Protein 2FVO (pdb70)

InterPro domains:
  IPR000352 Peptide chain release factor class I [PF00472] (188-297)
  IPR000352 Peptide chain release factor class I [PS00745] (204-220)
  IPR004373 Peptide chain release factor 1 [MF_00093] (1-333)
  IPR004373 Peptide chain release factor 1 [TIGR00019] (2-332)
  IPR005139 Peptide chain release factor [PF03462] (2-180)
  IPR005139 Peptide chain release factor [SM00937] (50-155)
  IPR045853 Peptide chain release factor class I superfamily [SSF75620] (1-333)
  IPR050057 Prokaryotic/Mitochondrial Release Factor [PTHR43804] (4-325)

Sequence (314 aa):
MKEKKKEIEKLLARPDLTPEQMKNYGMEYAKIEEIENITNRIKETQEFIELLREEGENELEIEKYEKELDQLYQELLFLLSPEASDKAIVEIRPGTGGEEAALFARDLFRMYTRYAERKGWNLEVAEIHETDLGGIREVVFFVKGKNAYGILKYESGVHRVQRVPVTESGGRIHTSTATVAVLPEIEEKDIEIRPEDLKIETFRASGESAVRITHLPTGIVVSCQNERSQYQNKQTALRILRARLYQLQKEQKEREISQRSEKIRTYNFPQNRVTDHRINYTSYRLQEILDGDLDEIISKLIEHDIENNLEEVL

Secondary structure (P-SEA, 3-state):
ccaaaaaaaaaaacccccaaaaaaaaaaaaaaaaaaaaaaaaaaaaaaaaaaaccccccccaaaaaaaaaaaaaaaaaaccccccccbbbbbbbcccaaaaaaaaaaaaaaaaaaaaaabbbbbbccccccccccccbbbbbbbcccccccccccccbbbbbccccccccccccccbbbbbbbccccccccccccccbbbbbbcccccbbbbbbbcccbbbbbbbccccaaaaaaaaaaaaaaaaaaaaaaaacccccccccccccccccccccccccccccccaaaaaaaccaaaaaaaaaaaaacccccccc

Nearest PDB structures (foldseek):
  1rq0-assembly1_C  TM=5.840E-01  e=2.359E-50  Thermotoga maritima
  9d7s-assembly2_2w  TM=7.345E-01  e=3.381E-27  Thermus thermophilus HB8
  4v63-assembly1_AX  TM=6.227E-01  e=6.720E-28  Thermus thermophilus HB27
  1zbt-assembly1_A  TM=5.630E-01  e=3.922E-28  Streptococcus mutans
  6ost-assembly1_7  TM=6.352E-01  e=2.527E-21  Escherichia coli

Radius of gyration: 28.38 Å; Cα contacts (8 Å, |Δi|>4): 479; chains: 1; bounding box: 94×44×70 Å

B-factor: mean 44.67, std 34.52, range [8.42, 192.23]

Organism: Thermotoga maritima (strain ATCC 43589 / DSM 3109 / JCM 10099 / NBRC 100826 / MSB8) (NCBI:txid243274)

Structure (mmCIF, N/CA/C/O backbone):
data_2FVO
#
_entry.id   2FVO
#
loop_
_atom_site.group_PDB
_atom_site.id
_atom_site.type_symbol
_atom_site.label_atom_id
_atom_site.label_alt_id
_atom_site.label_comp_id
_atom_site.label_asym_id
_atom_site.label_entity_id
_atom_site.label_seq_id
_atom_site.pdbx_PDB_ins_code
_atom_site.Cartn_x
_atom_site.Cartn_y
_atom_site.Cartn_z
_atom_site.occupancy
_atom_site.B_iso_or_equiv
_atom_site.auth_seq_id
_atom_site.auth_comp_id
_atom_site.auth_asym_id
_atom_site.auth_atom_id
_atom_site.pdbx_PDB_model_num
ATOM 1 C CA . MET A 1 1 ? -53.169 29.717 -54.288 1.00 109.82 1 MET A CA 1
ATOM 2 C CA . LYS A 1 2 ? -54.386 33.158 -55.504 1.00 138.42 2 LYS A CA 1
ATOM 3 C CA . GLU A 1 3 ? -51.697 33.352 -58.193 1.00 50.31 3 GLU A CA 1
ATOM 4 C CA . LYS A 1 4 ? -49.053 33.960 -55.302 1.00 76.57 4 LYS A CA 1
ATOM 5 C CA . LYS A 1 5 ? -48.345 30.496 -53.566 1.00 68.84 5 LYS A CA 1
ATOM 6 C CA . LYS A 1 6 ? -48.303 29.210 -57.240 1.00 44.64 6 LYS A CA 1
ATOM 7 C CA . GLU A 1 7 ? -45.559 31.923 -58.211 1.00 71.82 7 GLU A CA 1
ATOM 8 C CA . ILE A 1 8 ? -43.050 30.364 -55.620 1.00 44.52 8 ILE A CA 1
ATOM 9 C CA .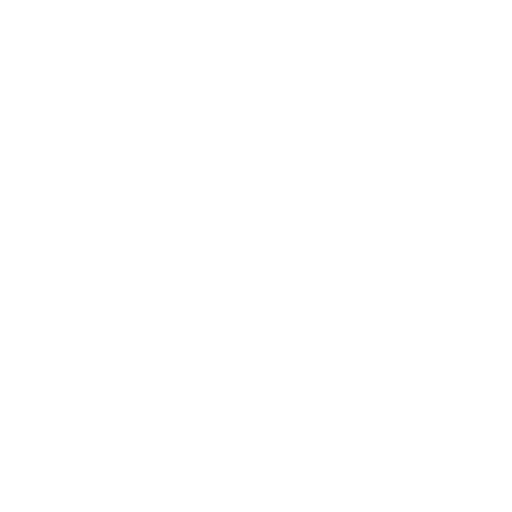 GLU A 1 9 ? -43.768 26.751 -57.016 1.00 35.86 9 GLU A CA 1
ATOM 10 C CA . LYS A 1 10 ? -42.885 27.975 -60.663 1.00 66.65 10 LYS A CA 1
ATOM 11 C CA . LEU A 1 11 ? -39.451 29.524 -59.608 1.00 47.90 11 LEU A CA 1
ATOM 12 C CA . LEU A 1 12 ? -38.541 26.430 -57.394 1.00 51.10 12 LEU A CA 1
ATOM 13 C CA . ALA A 1 13 ? -39.434 24.034 -60.376 1.00 38.36 13 ALA A CA 1
ATOM 14 C CA . ARG A 1 14 ? -36.995 26.111 -62.640 1.00 52.34 14 ARG A CA 1
ATOM 15 C CA . PRO A 1 15 ? -33.703 24.167 -63.844 1.00 130.57 15 PRO A CA 1
ATOM 16 C CA . ASP A 1 16 ? -32.256 22.905 -60.401 1.00 92.90 16 ASP A CA 1
ATOM 17 C CA . LEU A 1 17 ? -33.671 21.632 -57.040 1.00 93.78 17 LEU A CA 1
ATOM 18 C CA . THR A 1 18 ? -33.164 18.217 -55.071 1.00 60.08 18 THR A CA 1
ATOM 19 C CA . PRO A 1 19 ? -35.064 14.784 -55.902 1.00 104.78 19 PRO A CA 1
ATOM 20 C CA . GLU A 1 20 ? -37.000 14.851 -52.501 1.00 52.31 20 GLU A CA 1
ATOM 21 C CA . GLN A 1 21 ? -37.988 18.581 -53.192 1.00 49.26 21 GLN A CA 1
ATOM 22 C CA . MET A 1 22 ? -39.012 17.785 -56.929 1.00 81.18 22 MET A CA 1
ATOM 23 C CA . LYS A 1 23 ? -41.905 15.400 -55.858 1.00 56.22 23 LYS A CA 1
ATOM 24 C CA . ASN A 1 24 ? -42.849 17.602 -52.729 1.00 48.15 24 ASN A CA 1
ATOM 25 C CA . TYR A 1 25 ? -43.176 20.955 -54.730 1.00 38.82 25 TYR A CA 1
ATOM 26 C CA . GLY A 1 26 ? -44.514 19.107 -57.923 1.00 40.49 26 GLY A CA 1
ATOM 27 C CA . MET A 1 27 ? -47.371 17.439 -55.875 1.00 53.38 27 MET A CA 1
ATOM 28 C CA . GLU A 1 28 ? -48.328 20.804 -54.097 1.00 41.97 28 GLU A CA 1
ATOM 29 C CA . TYR A 1 29 ? -48.451 22.456 -57.637 1.00 50.20 29 TYR A CA 1
ATOM 30 C CA . ALA A 1 30 ? -51.024 19.696 -58.729 1.00 34.70 30 ALA A CA 1
ATOM 31 C CA . LYS A 1 31 ? -52.994 20.237 -55.346 1.00 32.97 31 LYS A CA 1
ATOM 32 C CA . ILE A 1 32 ? -53.249 24.040 -56.337 1.00 28.17 32 ILE A CA 1
ATOM 33 C CA . GLU A 1 33 ? -54.430 22.988 -59.942 1.00 39.35 33 GLU A CA 1
ATOM 34 C CA . GLU A 1 34 ? -57.166 20.604 -58.431 1.00 28.23 34 GLU A CA 1
ATOM 35 C CA . ILE A 1 35 ? -58.380 23.587 -56.165 1.00 25.56 35 ILE A CA 1
ATOM 36 C CA . GLU A 1 36 ? -58.476 26.023 -59.260 1.00 29.19 36 GLU A CA 1
ATOM 37 C CA . ASN A 1 37 ? -60.317 23.323 -61.428 1.00 42.91 37 ASN A CA 1
ATOM 38 C CA . ILE A 1 38 ? -62.925 22.564 -58.567 1.00 28.77 38 ILE A CA 1
ATOM 39 C CA . THR A 1 39 ? -63.393 26.386 -57.695 1.00 36.08 39 THR A CA 1
ATOM 40 C CA . ASN A 1 40 ? -64.084 26.802 -61.532 1.00 43.57 40 ASN A CA 1
ATOM 41 C CA . ARG A 1 41 ? -66.548 23.706 -61.582 1.00 52.24 41 ARG A CA 1
ATOM 42 C CA . ILE A 1 42 ? -68.396 25.127 -58.415 1.00 55.49 42 ILE A CA 1
A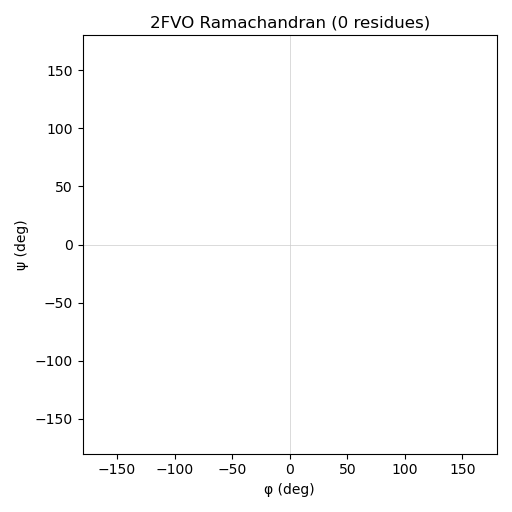TOM 43 C CA . LYS A 1 43 ? -68.654 28.690 -60.051 1.00 47.34 43 LYS A CA 1
ATOM 44 C CA . GLU A 1 44 ? -69.855 27.358 -63.547 1.00 46.27 44 GLU A CA 1
ATOM 45 C CA . THR A 1 45 ? -72.472 24.810 -62.072 1.00 46.87 45 THR A CA 1
ATOM 46 C CA . GLN A 1 46 ? -73.715 27.666 -59.632 1.00 48.81 46 GLN A CA 1
ATOM 47 C CA . GLU A 1 47 ? -74.065 30.212 -62.597 1.00 74.90 47 GLU A CA 1
ATOM 48 C CA . PHE A 1 48 ? -75.963 27.401 -64.541 1.00 49.90 48 PHE A CA 1
ATOM 49 C CA . ILE A 1 49 ? -78.424 26.674 -61.504 1.00 48.63 49 ILE A CA 1
ATOM 50 C CA . GLU A 1 50 ? -79.561 30.429 -61.265 1.00 70.87 50 GLU A CA 1
ATOM 51 C CA . LEU A 1 51 ? -80.249 30.326 -65.112 1.00 73.80 51 LEU A CA 1
ATOM 52 C CA . LEU A 1 52 ? -82.419 27.059 -64.644 1.00 67.40 52 LEU A CA 1
ATOM 53 C CA . ARG A 1 53 ? -84.602 29.037 -62.017 1.00 128.64 53 ARG A CA 1
ATOM 54 C CA . GLU A 1 54 ? -85.505 32.374 -63.843 1.00 124.79 54 GLU A CA 1
ATOM 55 C CA . GLU A 1 55 ? -85.223 31.087 -67.564 1.00 103.35 55 GLU A CA 1
ATOM 56 C CA . GLY A 1 56 ? -88.983 31.540 -68.383 1.00 165.46 56 GLY A CA 1
ATOM 57 C CA . GLU A 1 57 ? -90.139 28.269 -66.622 1.00 169.61 57 GLU A CA 1
ATOM 58 C CA . ASN A 1 58 ? -88.120 26.528 -63.741 1.00 72.60 58 ASN A CA 1
ATOM 59 C CA . GLU A 1 59 ? -86.862 22.948 -64.590 1.00 149.32 59 GLU A CA 1
ATOM 60 C CA . LEU A 1 60 ? -87.338 20.991 -61.202 1.00 103.02 60 LEU A CA 1
ATOM 61 C CA . GLU A 1 61 ? -83.866 19.295 -61.464 1.00 88.37 61 GLU A CA 1
ATOM 62 C CA . ILE A 1 62 ? -81.735 22.234 -60.057 1.00 51.49 62 ILE A CA 1
ATOM 63 C CA . GLU A 1 63 ? -81.533 19.627 -57.138 1.00 81.48 63 GLU A CA 1
ATOM 64 C CA . LYS A 1 64 ? -79.233 17.152 -59.186 1.00 60.38 64 LYS A CA 1
ATOM 65 C CA . TYR A 1 65 ? -76.698 20.076 -59.732 1.00 80.01 65 TYR A CA 1
ATOM 66 C CA . GLU A 1 66 ? -77.255 21.299 -56.024 1.00 60.80 66 GLU A CA 1
ATOM 67 C CA . LYS A 1 67 ? -76.251 17.730 -54.770 1.00 56.02 67 LYS A CA 1
ATOM 68 C CA . GLU A 1 68 ? -73.138 18.004 -57.142 1.00 70.06 68 GLU A CA 1
ATOM 69 C CA . LEU A 1 69 ? -72.169 21.289 -55.225 1.00 40.32 69 LEU A CA 1
ATOM 70 C CA . ASP A 1 70 ? -72.477 19.299 -51.854 1.00 36.76 70 ASP A CA 1
ATOM 71 C CA . GLN A 1 71 ? -69.788 16.849 -53.339 1.00 42.13 71 GLN A CA 1
ATOM 72 C CA . LEU A 1 72 ? -67.524 19.632 -54.958 1.00 20.50 72 LEU A CA 1
ATOM 73 C CA . TYR A 1 73 ? -67.473 21.745 -51.648 1.00 34.78 73 TYR A CA 1
ATOM 74 C CA . GLN A 1 74 ? -66.383 18.549 -49.640 1.00 33.75 74 GLN A CA 1
ATOM 75 C CA . GLU A 1 75 ? -63.571 17.759 -52.260 1.00 25.01 75 GLU A CA 1
ATOM 76 C CA . LEU A 1 76 ? -62.491 21.537 -52.132 1.00 22.18 76 LEU A CA 1
ATOM 77 C CA . LEU A 1 77 ? -62.527 21.354 -48.212 1.00 39.47 77 LEU A CA 1
ATOM 78 C CA . PHE A 1 78 ? -60.360 18.078 -48.335 1.00 37.66 78 PHE A CA 1
ATOM 79 C CA . LEU A 1 79 ? -57.660 19.732 -50.649 1.00 25.17 79 LEU A CA 1
ATOM 80 C CA . LEU A 1 80 ? -57.562 22.933 -48.369 1.00 66.11 80 LEU A CA 1
ATOM 81 C CA . SER A 1 81 ? -57.784 21.476 -44.709 1.00 62.69 81 SER A CA 1
ATOM 82 C CA . PRO A 1 82 ? -54.368 20.105 -43.065 1.00 119.08 82 PRO A CA 1
ATOM 83 C CA . GLU A 1 83 ? -53.477 16.616 -41.617 1.00 104.50 83 GLU A CA 1
ATOM 84 C CA . ALA A 1 84 ? -48.995 12.716 -40.893 1.00 85.41 84 ALA A CA 1
ATOM 85 C CA . SER A 1 85 ? -48.448 9.171 -39.305 1.00 43.96 85 SER A CA 1
ATOM 86 C CA . ASP A 1 86 ? -50.770 6.626 -37.493 1.00 42.23 86 ASP A CA 1
ATOM 87 C CA . LYS A 1 87 ? -48.516 5.416 -34.510 1.00 25.39 87 LYS A CA 1
ATOM 88 C CA . ALA A 1 88 ? -48.042 7.450 -31.214 1.00 19.26 88 ALA A CA 1
ATOM 89 C CA . ILE A 1 89 ? -46.739 7.491 -27.574 1.00 45.35 89 ILE A CA 1
ATOM 90 C CA . VAL A 1 90 ? -48.672 9.226 -24.781 1.00 18.23 90 VAL A CA 1
ATOM 91 C CA . GLU A 1 91 ? -46.518 9.564 -21.548 1.00 21.94 91 GLU A CA 1
ATOM 92 C CA . ILE A 1 92 ? -48.547 10.963 -18.501 1.00 20.32 92 ILE A CA 1
ATOM 93 C CA . ARG A 1 93 ? -46.989 11.987 -15.110 1.00 26.21 93 ARG A CA 1
ATOM 94 C CA . PRO A 1 94 ? -48.033 14.154 -11.990 1.00 19.58 94 PRO A CA 1
ATOM 95 C CA . GLY A 1 95 ? -46.710 17.790 -11.875 1.00 33.39 95 GLY A CA 1
ATOM 96 C CA . THR A 1 96 ? -47.605 20.085 -8.886 1.00 45.63 96 THR A CA 1
ATOM 97 C CA . GLY A 1 97 ? -50.142 19.011 -6.105 1.00 33.17 97 GLY A CA 1
ATOM 98 C CA . GLY A 1 98 ? -48.920 15.696 -4.416 1.00 32.43 98 GLY A CA 1
ATOM 99 C CA . GLU A 1 99 ? -51.500 12.798 -4.447 1.00 43.26 99 GLU A CA 1
ATOM 100 C CA . GLU A 1 100 ? -54.099 15.030 -6.358 1.00 33.01 100 GLU A CA 1
ATOM 101 C CA . ALA A 1 101 ? -51.645 15.403 -9.372 1.00 28.76 101 ALA A CA 1
ATOM 102 C CA . ALA A 1 102 ? -51.455 11.484 -9.504 1.00 34.81 102 ALA A CA 1
ATOM 103 C CA . LEU A 1 103 ? -55.343 11.153 -9.261 1.00 19.42 103 LEU A CA 1
ATOM 104 C CA . PHE A 1 104 ? -55.651 13.655 -12.254 1.00 24.97 104 PHE A CA 1
ATOM 105 C CA . ALA A 1 105 ? -52.813 11.752 -14.201 1.00 12.93 105 ALA A CA 1
ATOM 106 C CA . ARG A 1 106 ? -55.341 8.778 -14.145 1.00 13.53 106 ARG A CA 1
ATOM 107 C CA . ASP A 1 107 ? -58.371 11.086 -15.222 1.00 21.72 107 ASP A CA 1
ATOM 108 C CA . LEU A 1 108 ? -56.318 12.085 -18.402 1.00 27.29 108 LEU A CA 1
ATOM 109 C CA . PHE A 1 109 ? -55.297 8.341 -18.992 1.00 20.14 109 PHE A CA 1
ATOM 110 C CA . ARG A 1 110 ? -59.061 7.352 -18.617 1.00 18.13 110 ARG A CA 1
ATOM 111 C CA . MET A 1 111 ? -60.033 10.146 -21.195 1.00 21.48 111 MET A CA 1
ATOM 112 C CA . TYR A 1 112 ? -57.416 8.845 -23.809 1.00 8.42 112 TYR A CA 1
ATOM 113 C CA . THR A 1 113 ? -58.366 5.105 -23.113 1.00 22.21 113 THR A CA 1
ATOM 114 C CA . ARG A 1 114 ? -62.109 6.027 -23.787 1.00 26.16 114 ARG A CA 1
ATOM 115 C CA . TYR A 1 115 ? -61.294 8.425 -26.796 1.00 28.31 115 TYR A CA 1
ATOM 116 C CA . ALA A 1 116 ? -59.080 5.714 -28.535 1.00 23.13 116 ALA A CA 1
ATOM 117 C CA . GLU A 1 117 ? -62.049 3.201 -28.147 1.00 28.76 117 GLU A CA 1
ATOM 118 C CA . ARG A 1 118 ? -64.508 5.802 -29.785 1.00 29.76 118 ARG A CA 1
ATOM 119 C CA . LYS A 1 119 ? -62.065 6.511 -32.764 1.00 33.57 119 LYS A CA 1
ATOM 120 C CA . GLY A 1 120 ? -61.474 2.674 -33.468 1.00 26.84 120 GLY A CA 1
ATOM 121 C CA . TRP A 1 121 ? -57.762 2.889 -32.326 1.00 17.68 121 TRP A CA 1
ATOM 122 C CA . ASN A 1 122 ? -55.695 -0.032 -30.819 1.00 38.88 122 ASN A CA 1
ATOM 123 C CA . LEU A 1 123 ? -54.116 0.842 -27.365 1.00 38.65 123 LEU A CA 1
ATOM 124 C CA . GLU A 1 124 ? -51.301 -1.206 -25.656 1.00 28.61 124 GLU A CA 1
ATOM 125 C CA . VAL A 1 125 ? -50.238 -0.024 -22.107 1.00 22.38 125 VAL A CA 1
ATOM 126 C CA . ALA A 1 126 ? -46.341 -0.125 -21.876 1.00 24.41 126 ALA A CA 1
ATOM 127 C CA . GLU A 1 127 ? -46.001 0.461 -18.048 1.00 35.19 127 GLU A CA 1
ATOM 128 C CA . ILE A 1 128 ? -48.228 1.747 -15.113 1.00 23.32 128 ILE A CA 1
ATOM 129 C CA . HIS A 1 129 ? -46.736 2.945 -11.719 1.00 41.28 129 HIS A CA 1
ATOM 130 C CA . GLU A 1 130 ? -50.021 3.146 -9.639 1.00 30.67 130 GLU A CA 1
ATOM 131 C CA . THR A 1 131 ? -50.891 4.992 -6.328 1.00 36.58 131 THR A CA 1
ATOM 132 C CA . ASP A 1 132 ? -52.754 3.316 -3.304 1.00 44.11 132 ASP A CA 1
ATOM 133 C CA . LEU A 1 133 ? -55.717 5.872 -3.599 1.00 30.12 133 LEU A CA 1
ATOM 134 C CA . GLY A 1 134 ? -56.146 4.897 -7.396 1.00 31.45 134 GLY A CA 1
ATOM 135 C CA . GLY A 1 135 ? -53.827 7.506 -9.081 1.00 26.58 135 GLY A CA 1
ATOM 136 C CA . ILE A 1 136 ? -50.959 7.150 -11.621 1.00 19.28 136 ILE A CA 1
ATOM 137 C CA . ARG A 1 137 ? -47.322 8.106 -10.685 1.00 31.71 137 ARG A CA 1
ATOM 138 C CA . GLU A 1 138 ? -46.229 7.238 -14.352 1.00 24.17 138 GLU A CA 1
ATOM 139 C CA . VAL A 1 139 ? -47.992 5.809 -17.480 1.00 26.60 139 VAL A CA 1
ATOM 140 C CA . VAL A 1 140 ? -46.675 5.284 -21.064 1.00 17.56 140 VAL A CA 1
ATOM 141 C CA . PHE A 1 141 ? -49.019 3.757 -23.783 1.00 8.72 141 PHE A CA 1
ATOM 142 C CA . PHE A 1 142 ? -48.785 2.907 -27.563 1.00 29.20 142 PHE A CA 1
ATOM 143 C CA . VAL A 1 143 ? -51.776 4.245 -29.737 1.00 22.66 143 VAL A CA 1
ATOM 144 C CA . LYS A 1 144 ? -52.356 3.175 -33.458 1.00 19.51 144 LYS A CA 1
ATOM 145 C CA . GLY A 1 145 ? -55.072 4.272 -36.014 1.00 20.61 145 GLY A CA 1
ATOM 146 C CA . LYS A 1 146 ? -55.850 6.809 -38.895 1.00 27.89 146 LYS A CA 1
ATOM 147 C CA . ASN A 1 147 ? -53.523 9.770 -37.929 1.00 31.65 147 ASN A CA 1
ATOM 148 C CA . ALA A 1 148 ? -53.669 8.931 -34.107 1.00 27.88 148 ALA A CA 1
ATOM 149 C CA . TYR A 1 149 ? -50.327 10.873 -33.643 1.00 19.22 149 TYR A CA 1
ATOM 150 C CA . GLY A 1 150 ? -51.607 14.134 -35.448 1.00 34.61 150 GLY A CA 1
ATOM 151 C CA . ILE A 1 151 ? -54.998 14.265 -33.605 1.00 18.14 151 ILE A CA 1
ATOM 152 C CA . LEU A 1 152 ? -53.086 13.524 -30.233 1.00 13.40 152 LEU A CA 1
ATOM 153 C CA . LYS A 1 153 ? -49.987 15.972 -30.848 1.00 28.08 153 LYS A CA 1
ATOM 154 C CA . TYR A 1 154 ? -52.250 18.816 -29.467 1.00 34.74 154 TYR A CA 1
ATOM 155 C CA . GLU A 1 155 ? -52.323 16.960 -26.024 1.00 16.77 155 GLU A CA 1
ATOM 156 C CA . SER A 1 156 ? -48.480 17.649 -25.424 1.00 18.97 156 SER A CA 1
ATOM 157 C CA . GLY A 1 157 ? -48.058 20.144 -22.478 1.00 11.40 157 GLY A CA 1
ATOM 158 C CA . VAL A 1 158 ? -49.168 20.978 -18.891 1.00 22.57 158 VAL A CA 1
ATOM 159 C CA . HIS A 1 159 ? -52.882 20.092 -18.099 1.00 28.63 159 HIS A CA 1
ATOM 160 C CA . ARG A 1 160 ? -54.411 21.658 -14.841 1.00 22.36 160 ARG A CA 1
ATOM 161 C CA . VAL A 1 161 ? -57.458 20.693 -12.644 1.00 21.67 161 VAL A CA 1
ATOM 162 C CA . GLN A 1 162 ? -59.393 23.043 -10.324 1.00 16.33 162 GLN A CA 1
ATOM 163 C CA . ARG A 1 163 ? -61.591 20.733 -8.086 1.00 31.13 163 ARG A CA 1
ATOM 164 C CA . VAL A 1 164 ? -62.520 19.705 -4.492 1.00 37.93 164 VAL A CA 1
ATOM 165 C CA . PRO A 1 165 ? -60.457 16.323 -4.024 1.00 36.36 165 PRO A CA 1
ATOM 166 C CA . VAL A 1 166 ? -62.787 13.158 -4.134 1.00 18.47 166 VAL A CA 1
ATOM 167 C CA . THR A 1 167 ? -61.611 12.167 -0.539 1.00 26.65 167 THR A CA 1
ATOM 168 C CA . GLU A 1 168 ? -62.348 15.804 0.832 1.00 46.74 168 GLU A CA 1
ATOM 169 C CA . SER A 1 169 ? -66.075 16.090 2.001 1.00 43.98 169 SER A CA 1
ATOM 170 C CA . GLY A 1 170 ? -67.113 19.677 0.863 1.00 69.52 170 GLY A CA 1
ATOM 171 C CA . GLY A 1 171 ? -63.597 21.264 1.315 1.00 45.95 171 GLY A CA 1
ATOM 172 C CA . ARG A 1 172 ? -61.704 23.979 -0.658 1.00 65.92 172 ARG A CA 1
ATOM 173 C CA . ILE A 1 173 ? -60.968 23.815 -4.466 1.00 29.28 173 ILE A CA 1
ATOM 174 C CA . HIS A 1 174 ? -57.452 22.231 -4.675 1.00 36.75 174 HIS A CA 1
ATOM 175 C CA . THR A 1 175 ? -55.549 23.147 -7.936 1.00 14.75 175 THR A CA 1
ATOM 176 C CA . SER A 1 176 ? -53.247 20.350 -9.371 1.00 30.06 176 SER A CA 1
ATOM 177 C CA . THR A 1 177 ? -51.255 19.579 -12.569 1.00 26.50 177 THR A CA 1
ATOM 178 C CA . ALA A 1 178 ? -50.409 16.538 -14.781 1.00 19.31 178 ALA A CA 1
ATOM 179 C CA . 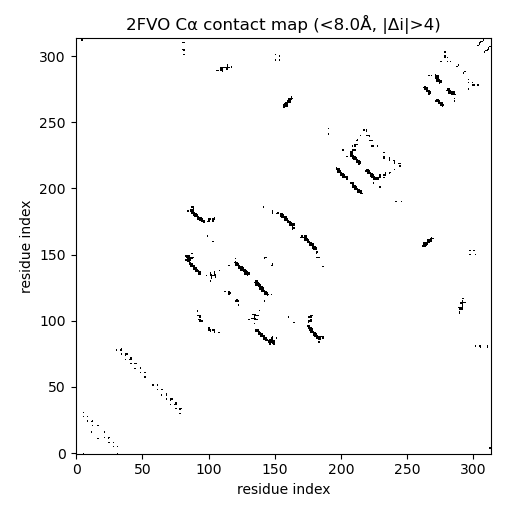THR A 1 179 ? -47.832 16.642 -17.701 1.00 24.63 179 THR A CA 1
ATOM 180 C CA . VAL A 1 180 ? -48.863 14.848 -20.988 1.00 21.72 180 VAL A CA 1
ATOM 181 C CA . ALA A 1 181 ? -46.074 14.185 -23.655 1.00 20.19 181 ALA A CA 1
ATOM 182 C CA . VAL A 1 182 ? -47.224 12.909 -27.165 1.00 9.01 182 VAL A CA 1
ATOM 183 C CA . LEU A 1 183 ? -44.526 11.670 -29.643 1.00 31.14 183 LEU A CA 1
ATOM 184 C CA . PRO A 1 184 ? -44.345 9.822 -33.161 1.00 39.11 184 PRO A CA 1
ATOM 185 C CA . GLU A 1 185 ? -43.038 6.080 -33.293 1.00 27.24 185 GLU A CA 1
ATOM 186 C CA . ILE A 1 186 ? -39.978 6.574 -30.982 1.00 20.26 186 ILE A CA 1
ATOM 187 C CA . GLU A 1 187 ? -42.087 4.411 -28.357 1.00 36.36 187 GLU A CA 1
ATOM 188 C CA . GLU A 1 188 ? -39.299 2.294 -28.044 1.00 51.87 188 GLU A CA 1
ATOM 189 C CA . LYS A 1 189 ? -37.443 -0.327 -28.229 1.00 39.59 189 LYS A CA 1
ATOM 190 C CA . ASP A 1 190 ? -34.297 -2.243 -28.947 1.00 57.61 190 ASP A CA 1
ATOM 191 C CA . ILE A 1 191 ? -31.391 0.431 -29.069 1.00 52.15 191 ILE A CA 1
ATOM 192 C CA . GLU A 1 192 ? -29.458 2.787 -31.505 1.00 43.14 192 GLU A CA 1
ATOM 193 C CA . ILE A 1 193 ? -26.011 4.511 -30.940 1.00 49.83 193 ILE A CA 1
ATOM 194 C CA . ARG A 1 194 ? -25.071 7.282 -33.508 1.00 55.16 194 ARG A CA 1
ATOM 195 C CA . PRO A 1 195 ? -21.244 7.302 -34.628 1.00 25.54 195 PRO A CA 1
ATOM 196 C CA . GLU A 1 196 ? -20.921 11.101 -33.767 1.00 44.80 196 GLU A CA 1
ATOM 197 C CA . ASP A 1 197 ? -21.895 10.342 -30.028 1.00 47.96 197 ASP A CA 1
ATOM 198 C CA . LEU A 1 198 ? -18.822 7.941 -29.384 1.00 31.09 198 LEU A CA 1
ATOM 199 C CA . LYS A 1 199 ? -15.179 9.097 -28.665 1.00 46.30 199 LYS A CA 1
ATOM 200 C CA . ILE A 1 200 ? -12.937 5.941 -29.096 1.00 27.24 200 ILE A CA 1
ATOM 201 C CA . GLU A 1 201 ? -9.351 6.465 -27.671 1.00 10.84 201 GLU A CA 1
ATOM 202 C CA . THR A 1 202 ? -6.370 3.947 -27.668 1.00 30.45 202 THR A CA 1
ATOM 203 C CA . PHE A 1 203 ? -3.092 4.114 -25.599 1.00 34.73 203 PHE A CA 1
ATOM 204 C CA . ARG A 1 204 ? 0.121 2.088 -24.816 1.00 37.77 204 ARG A CA 1
ATOM 205 C CA . ALA A 1 205 ? -0.110 -0.340 -21.759 1.00 69.89 205 ALA A CA 1
ATOM 206 C CA . SER A 1 206 ? 1.251 1.378 -18.531 1.00 70.45 206 SER A CA 1
ATOM 207 C CA . GLY A 1 207 ? 3.924 -0.980 -17.002 1.00 112.00 207 GLY A CA 1
ATOM 208 C CA . GLU A 1 217 ? -1.417 -5.803 -23.606 1.00 43.29 217 GLU A CA 1
ATOM 209 C CA . SER A 1 218 ? -3.783 -3.017 -25.037 1.00 37.54 218 SER A CA 1
ATOM 210 C CA . ALA A 1 219 ? -5.431 0.126 -23.457 1.00 34.54 219 ALA A CA 1
ATOM 211 C CA . VAL A 1 220 ? -8.904 1.123 -24.961 1.00 22.88 220 VAL A CA 1
ATOM 212 C CA . ARG A 1 221 ? -11.353 3.848 -23.640 1.00 35.77 221 ARG A CA 1
ATOM 213 C CA . ILE A 1 222 ? -14.884 4.589 -25.146 1.00 20.24 222 ILE A CA 1
ATOM 214 C CA . THR A 1 223 ? -16.891 7.736 -24.008 1.00 33.84 223 THR A CA 1
ATOM 215 C CA . HIS A 1 224 ? -20.642 8.266 -24.844 1.00 36.56 224 HIS A CA 1
ATOM 216 C CA . LEU A 1 225 ? -20.490 12.154 -25.286 1.00 31.55 225 LEU A CA 1
ATOM 217 C CA . PRO A 1 226 ? -24.295 13.075 -24.461 1.00 39.64 226 PRO A CA 1
ATOM 218 C CA . THR A 1 227 ? -24.472 10.981 -21.166 1.00 23.47 227 THR A CA 1
ATOM 219 C CA . GLY A 1 228 ? -20.824 10.846 -19.831 1.00 38.16 228 GLY A CA 1
ATOM 220 C CA . ILE A 1 229 ? -20.629 6.926 -19.674 1.00 24.94 229 ILE A CA 1
ATOM 221 C CA . VAL A 1 230 ? -16.908 5.853 -19.953 1.00 21.22 230 VAL A CA 1
ATOM 222 C CA . VAL A 1 231 ? -15.796 2.146 -20.377 1.00 30.73 231 VAL A CA 1
ATOM 223 C CA . SER A 1 232 ? -11.988 1.599 -19.778 1.00 32.21 232 SER A CA 1
ATOM 224 C CA . CYS A 1 233 ? -10.363 -1.761 -20.886 1.00 31.77 233 CYS A CA 1
ATOM 225 C CA . GLN A 1 234 ? -6.709 -2.871 -20.035 1.00 49.61 234 GLN A CA 1
ATOM 226 C CA . ASN A 1 235 ? -5.922 -6.680 -20.480 1.00 47.05 235 ASN A CA 1
ATOM 227 C CA . GLU A 1 236 ? -4.481 -9.588 -22.701 1.00 32.43 236 GLU A CA 1
ATOM 228 C CA . ARG A 1 237 ? -6.945 -8.902 -25.687 1.00 35.81 237 ARG A CA 1
ATOM 229 C CA . SER A 1 238 ? -6.073 -6.822 -28.856 1.00 12.67 238 SER A CA 1
ATOM 230 C CA . GLN A 1 239 ? -7.369 -3.151 -29.329 1.00 23.35 239 GLN A CA 1
ATOM 231 C CA . TYR A 1 240 ? -10.166 -4.583 -31.679 1.00 12.13 240 TYR A CA 1
ATOM 232 C CA . GLN A 1 241 ? -11.420 -7.325 -29.145 1.00 28.45 241 GLN A CA 1
ATOM 233 C CA . ASN A 1 242 ? -11.291 -4.763 -26.164 1.00 33.64 242 ASN A CA 1
ATOM 234 C CA . LYS A 1 243 ? -13.402 -2.248 -28.313 1.00 33.91 243 LYS A CA 1
ATOM 235 C CA . GLN A 1 244 ? -16.139 -4.991 -29.006 1.00 34.60 244 GLN A CA 1
ATOM 236 C CA . THR A 1 245 ? -16.136 -5.917 -25.194 1.00 36.36 245 THR A CA 1
ATOM 237 C CA . ALA A 1 246 ? -16.378 -2.111 -24.281 1.00 33.20 246 ALA A CA 1
ATOM 238 C CA . LEU A 1 247 ? -19.410 -1.605 -26.711 1.00 30.99 247 LEU A CA 1
ATOM 239 C CA . ARG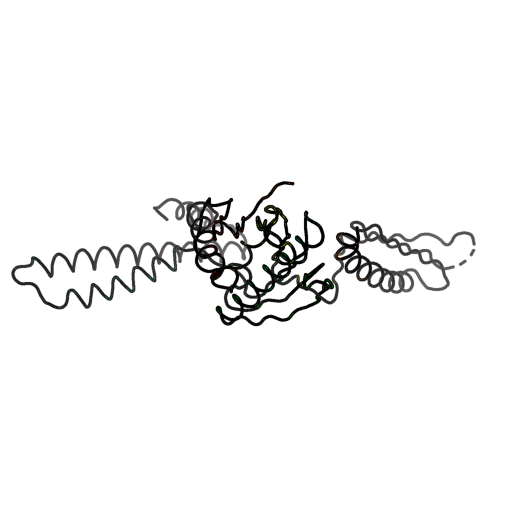 A 1 248 ? -21.271 -4.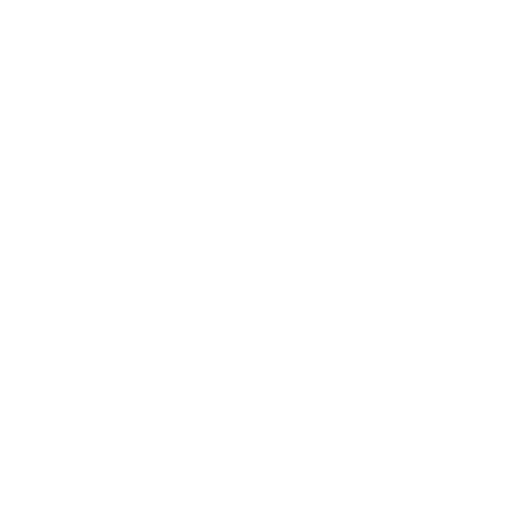628 -24.971 1.00 41.00 248 ARG A CA 1
ATOM 240 C CA . ILE A 1 249 ? -20.758 -2.884 -21.507 1.00 23.68 249 ILE A CA 1
ATOM 241 C CA . LEU A 1 250 ? -21.722 0.634 -23.024 1.00 12.09 250 LEU A CA 1
ATOM 242 C CA . ARG A 1 251 ? -25.086 -0.661 -24.629 1.00 32.90 251 ARG A CA 1
ATOM 243 C CA . ALA A 1 252 ? -26.003 -2.179 -21.126 1.00 28.53 252 ALA A CA 1
ATOM 244 C CA . ARG A 1 253 ? -24.857 1.029 -19.162 1.00 27.27 253 ARG A CA 1
ATOM 245 C CA . LEU A 1 254 ? -26.697 3.365 -21.733 1.00 26.06 254 LEU A CA 1
ATOM 246 C CA . TYR A 1 255 ? -30.022 1.304 -21.914 1.00 63.59 255 TYR A CA 1
ATOM 247 C CA . GLN A 1 256 ? -30.129 1.071 -18.013 1.00 33.75 256 GLN A CA 1
ATOM 248 C CA . LEU A 1 257 ? -29.247 4.887 -17.866 1.00 31.54 257 LEU A CA 1
ATOM 249 C CA . GLN A 1 258 ? -32.223 5.648 -20.350 1.00 72.92 258 GLN A CA 1
ATOM 250 C CA . LYS A 1 259 ? -34.718 3.507 -18.222 1.00 47.44 259 LYS A CA 1
ATOM 251 C CA . GLU A 1 260 ? -33.183 5.418 -15.167 1.00 76.74 260 GLU A CA 1
ATOM 252 C CA . GLN A 1 261 ? -33.407 8.947 -16.939 1.00 165.29 261 GLN A CA 1
ATOM 253 C CA . LYS A 1 262 ? -37.210 8.236 -17.544 1.00 67.84 262 LYS A CA 1
ATOM 254 C CA . GLU A 1 263 ? -37.875 7.277 -13.773 1.00 175.00 263 GLU A CA 1
ATOM 255 C CA . ARG A 1 264 ? -35.127 9.190 -11.647 1.00 192.23 264 ARG A CA 1
ATOM 256 C CA . GLU A 1 265 ? -36.770 12.474 -13.008 1.00 181.17 265 GLU A CA 1
ATOM 257 C CA . ILE A 1 266 ? -40.052 11.506 -11.013 1.00 182.91 266 ILE A CA 1
ATOM 258 C CA . SER A 1 267 ? -38.576 9.569 -7.907 1.00 179.70 267 SER A CA 1
ATOM 259 C CA . GLN A 1 268 ? -37.739 13.082 -6.379 1.00 147.41 268 GLN A CA 1
ATOM 260 C CA . ARG A 1 279 ? -42.077 27.106 -16.899 1.00 113.71 279 ARG A CA 1
ATOM 261 C CA . SER A 1 280 ? -45.845 28.084 -16.760 1.00 110.26 280 SER A CA 1
ATOM 262 C CA . GLU A 1 281 ? -46.898 26.667 -20.293 1.00 86.22 281 GLU A CA 1
ATOM 263 C CA . LYS A 1 282 ? -50.570 26.064 -19.206 1.00 28.31 282 LYS A CA 1
ATOM 264 C CA . ILE A 1 283 ? -52.151 23.998 -22.076 1.00 16.45 283 ILE A CA 1
ATOM 265 C CA . ARG A 1 284 ? -55.782 23.482 -20.740 1.00 18.12 284 ARG A CA 1
ATOM 266 C CA . THR A 1 285 ? -57.902 23.825 -17.474 1.00 11.81 285 THR A CA 1
ATOM 267 C CA . TYR A 1 286 ? -60.567 21.341 -16.183 1.00 13.73 286 TYR A CA 1
ATOM 268 C CA . ASN A 1 287 ? -62.766 23.206 -13.549 1.00 16.35 287 ASN A CA 1
ATOM 269 C CA . PHE A 1 288 ? -65.179 20.647 -11.868 1.00 26.87 288 PHE A CA 1
ATOM 270 C CA . PRO A 1 289 ? -67.603 23.074 -9.818 1.00 27.36 289 PRO A CA 1
ATOM 271 C CA . GLN A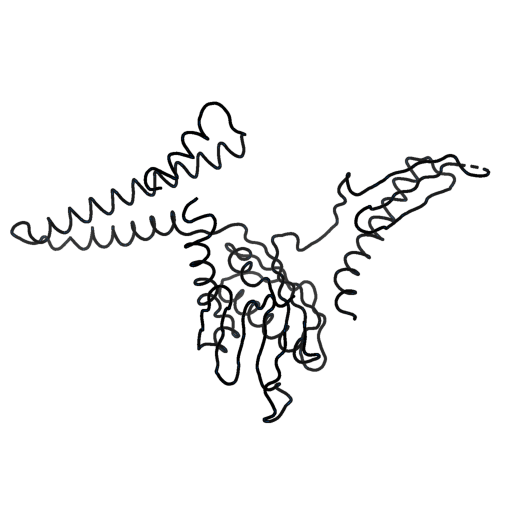 1 290 ? -68.247 25.157 -13.059 1.00 15.74 290 GLN A CA 1
ATOM 272 C CA . ASN A 1 291 ? -68.304 21.902 -15.324 1.00 22.56 291 ASN A CA 1
ATOM 273 C CA . ARG A 1 292 ? -65.892 23.354 -18.019 1.00 16.64 292 ARG A CA 1
ATOM 274 C CA . VAL A 1 293 ? -62.806 22.566 -20.201 1.00 32.23 293 VAL A CA 1
ATOM 275 C CA . THR A 1 294 ? -60.875 25.785 -21.248 1.00 27.41 294 THR A CA 1
ATOM 276 C CA . ASP A 1 295 ? -58.033 25.330 -23.854 1.00 11.45 295 ASP A CA 1
ATOM 277 C CA . HIS A 1 296 ? -55.661 28.393 -23.395 1.00 30.59 296 HIS A CA 1
ATOM 278 C CA . ARG A 1 297 ? -53.670 28.407 -26.776 1.00 31.19 297 ARG A CA 1
ATOM 279 C CA . ILE A 1 298 ? -57.061 29.021 -28.609 1.00 19.11 298 ILE A CA 1
ATOM 280 C CA . ASN A 1 299 ? -59.157 30.478 -25.589 1.00 20.07 299 ASN A CA 1
ATOM 281 C CA . TYR A 1 300 ? -62.069 27.932 -26.223 1.00 14.66 300 TYR A CA 1
ATOM 282 C CA . THR A 1 301 ? -64.437 26.991 -23.313 1.00 38.20 301 THR A CA 1
ATOM 283 C CA . SER A 1 302 ? -66.627 23.852 -23.605 1.00 34.00 302 SER A CA 1
ATOM 284 C CA . TYR A 1 303 ? -69.334 23.328 -20.867 1.00 29.20 303 TYR A CA 1
ATOM 285 C CA . ARG A 1 304 ? -69.373 19.443 -21.410 1.00 22.36 304 ARG A CA 1
ATOM 286 C CA . LEU A 1 305 ? -66.481 18.438 -18.935 1.00 19.67 305 LEU A CA 1
ATOM 287 C CA . GLN A 1 306 ? -67.811 14.933 -17.900 1.00 19.71 306 GLN A CA 1
ATOM 288 C CA . GLU A 1 307 ? -68.537 14.039 -21.648 1.00 17.69 307 GLU A CA 1
ATOM 289 C CA . ILE A 1 308 ? -64.906 15.229 -22.602 1.00 21.23 308 ILE A CA 1
ATOM 290 C CA . LEU A 1 309 ? -63.291 13.292 -19.562 1.00 10.54 309 LEU A CA 1
ATOM 291 C CA . ASP A 1 310 ? -65.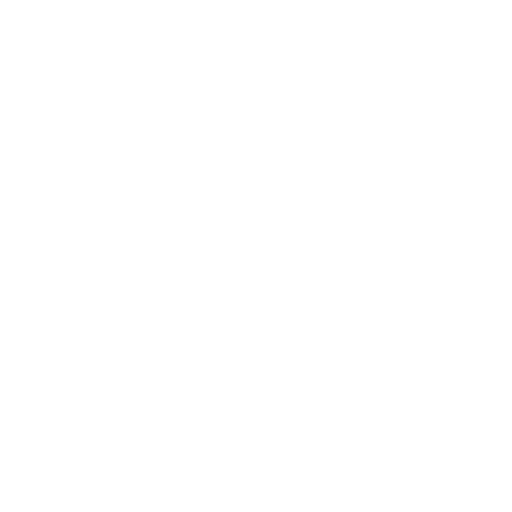447 10.252 -20.776 1.00 19.13 310 ASP A CA 1
ATOM 292 C CA . GLY A 1 311 ? -63.460 10.430 -24.164 1.00 15.94 311 GLY A CA 1
ATOM 293 C CA . ASP A 1 312 ? -65.621 12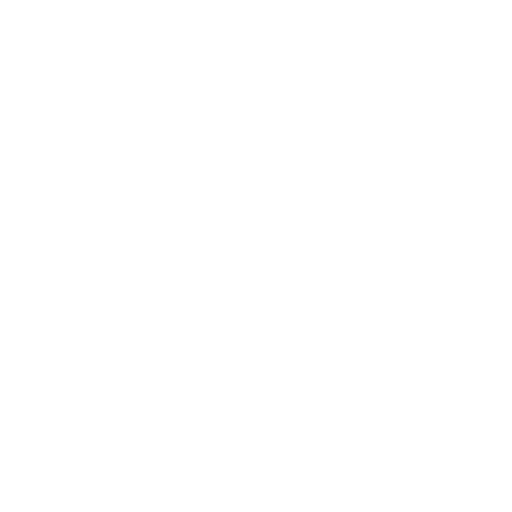.900 -26.333 1.00 30.27 312 ASP A CA 1
ATOM 294 C CA . LEU A 1 313 ? -62.440 14.964 -27.225 1.00 22.45 313 LEU A CA 1
ATOM 295 C CA . ASP A 1 314 ? -63.255 15.728 -31.010 1.00 18.19 314 ASP A CA 1
ATOM 296 C CA . GLU A 1 315 ? -64.830 19.202 -30.061 1.00 25.93 315 GLU A CA 1
ATOM 297 C CA . ILE A 1 316 ? -61.502 20.647 -28.537 1.00 26.14 316 ILE A CA 1
ATOM 298 C CA . ILE A 1 317 ? -59.115 18.771 -31.027 1.00 35.80 317 ILE A CA 1
ATOM 299 C CA . SER A 1 318 ? -61.182 19.985 -34.171 1.00 29.29 318 SER A CA 1
ATOM 300 C CA . LYS A 1 319 ? -60.854 23.637 -32.744 1.00 26.26 319 LYS A CA 1
ATOM 301 C CA . LEU A 1 320 ? -56.997 23.129 -32.237 1.00 19.88 320 LEU A CA 1
ATOM 302 C CA . ILE A 1 321 ? -56.835 21.577 -35.827 1.00 19.35 321 ILE A CA 1
ATOM 303 C CA . GLU A 1 322 ? -58.963 24.638 -37.203 1.00 25.49 322 GLU A CA 1
ATOM 304 C CA . HIS A 1 323 ? -56.487 27.266 -35.662 1.00 32.46 323 HIS A CA 1
ATOM 305 C CA . ASP A 1 324 ? -53.567 25.165 -37.183 1.00 35.33 324 ASP A CA 1
ATOM 306 C CA . ILE A 1 325 ? -55.638 25.392 -40.519 1.00 33.65 325 ILE A CA 1
ATOM 307 C CA . GLU A 1 326 ? -56.135 29.270 -40.107 1.00 31.27 326 GLU A CA 1
ATOM 308 C CA . ASN A 1 327 ? -52.550 30.611 -39.139 1.00 43.63 327 ASN A CA 1
ATOM 309 C CA . ASN A 1 328 ? -49.853 27.757 -39.293 1.00 89.98 328 ASN A CA 1
ATOM 310 C CA . LEU A 1 329 ? -47.832 26.198 -42.289 1.00 124.80 329 LEU A CA 1
ATOM 311 C CA . GLU A 1 330 ? -50.816 24.868 -44.429 1.00 78.06 330 GLU A CA 1
ATOM 312 C CA . GLU A 1 331 ? -52.767 28.299 -44.711 1.00 116.45 331 GLU A CA 1
ATOM 313 C CA . VAL A 1 332 ? -50.714 31.105 -46.522 1.00 172.37 332 VAL A CA 1
ATOM 314 C CA . LEU A 1 333 ? -47.722 28.766 -47.478 1.00 128.87 333 LEU A CA 1
#

Foldseek 3Di:
DVCPVLVVLVVQCPPDDDPVVNCVSVVLNVLVVLLVVLVVLLVVLVVVLVCCCPVPHHDVPSVVSVVVNVVSVVVNCVSQFDADDFKKKKKKAWDFDPPQSQQVSVLQVLQAVLQLVVQVKDKAWPDFCADPVGGTRITMMMIGDRRPLVLCQLVAAKEKEFAQRPPHDPDHGDITIMGIHMGHPPPDDDDDQDVVQKDWDWDDAVVQEWIWIARNVPGRIFIDHDNDYNVVSVVVSVVVVRVVVVVVVVCVNPVVRVPPPPHQWYQYDVQQWIAGDVQRDIDNPRVVSSSHPVCVVSVSVSVVCSVPNVSPPD